Protein AF-A0A7V9KL40-F1 (afdb_monomer)

Mean predicted aligned error: 10.0 Å

Structure (mmCIF, N/CA/C/O backbone):
data_AF-A0A7V9KL40-F1
#
_entry.id   AF-A0A7V9KL40-F1
#
loop_
_atom_site.group_PDB
_atom_site.id
_atom_site.type_symbol
_atom_site.label_atom_id
_atom_site.label_alt_id
_atom_site.label_comp_id
_atom_site.label_asym_id
_atom_site.label_entity_id
_atom_site.label_seq_id
_atom_site.pdbx_PDB_ins_code
_atom_site.Cartn_x
_atom_site.Cartn_y
_atom_site.Cartn_z
_atom_site.occupancy
_atom_site.B_iso_or_equiv
_atom_site.auth_seq_id
_atom_site.auth_comp_id
_atom_site.auth_asym_id
_atom_site.auth_atom_id
_atom_site.pdbx_PDB_model_num
ATOM 1 N N . MET A 1 1 ? 14.047 -14.010 -2.680 1.00 47.34 1 MET A N 1
ATOM 2 C CA . MET A 1 1 ? 12.695 -14.527 -3.002 1.00 47.34 1 MET A CA 1
ATOM 3 C C . MET A 1 1 ? 11.793 -14.704 -1.770 1.00 47.34 1 MET A C 1
ATOM 5 O O . MET A 1 1 ? 10.602 -14.904 -1.966 1.00 47.34 1 MET A O 1
ATOM 9 N N . SER A 1 2 ? 12.294 -14.610 -0.528 1.00 54.00 2 SER A N 1
ATOM 10 C CA . SER A 1 2 ? 11.465 -14.806 0.680 1.00 54.00 2 SER A CA 1
ATOM 11 C C . SER A 1 2 ? 10.826 -13.521 1.237 1.00 54.00 2 SER A C 1
ATOM 13 O O . SER A 1 2 ? 9.726 -13.597 1.778 1.00 54.00 2 SER A O 1
ATOM 15 N N . ASP A 1 3 ? 11.447 -12.350 1.045 1.00 58.84 3 ASP A N 1
ATOM 16 C CA . ASP A 1 3 ? 10.962 -11.065 1.588 1.00 58.84 3 ASP A CA 1
ATOM 17 C C . ASP A 1 3 ? 9.598 -10.629 1.040 1.00 58.84 3 ASP A C 1
ATOM 19 O O . ASP A 1 3 ? 8.678 -10.388 1.814 1.00 58.84 3 ASP A O 1
ATOM 23 N N . GLY A 1 4 ? 9.398 -10.636 -0.283 1.00 61.25 4 GLY A N 1
ATOM 24 C CA . GLY A 1 4 ? 8.162 -10.098 -0.875 1.00 61.25 4 GLY A CA 1
ATOM 25 C C . GLY A 1 4 ? 6.879 -10.821 -0.439 1.00 61.25 4 GLY A C 1
ATOM 26 O O . GLY A 1 4 ? 5.830 -10.203 -0.277 1.00 61.25 4 GLY A O 1
ATOM 27 N N . LYS A 1 5 ? 6.953 -12.134 -0.177 1.00 70.38 5 LYS A N 1
ATOM 28 C CA . LYS A 1 5 ? 5.812 -12.914 0.339 1.00 70.38 5 LYS A CA 1
ATOM 29 C C . LYS A 1 5 ? 5.546 -12.631 1.819 1.00 70.38 5 LYS A C 1
ATOM 31 O O . LYS A 1 5 ? 4.386 -12.616 2.231 1.00 70.38 5 LYS A O 1
ATOM 36 N N . MET A 1 6 ? 6.602 -12.416 2.606 1.00 73.31 6 MET A N 1
ATOM 37 C CA . MET A 1 6 ? 6.484 -12.036 4.013 1.00 73.31 6 MET A CA 1
ATOM 38 C C . MET A 1 6 ? 5.921 -10.622 4.169 1.00 73.31 6 MET A C 1
ATOM 40 O O . MET A 1 6 ? 5.034 -10.427 4.999 1.00 73.31 6 MET A O 1
ATOM 44 N N . ASP A 1 7 ? 6.358 -9.665 3.350 1.00 70.00 7 ASP A N 1
ATOM 45 C CA . ASP A 1 7 ? 5.841 -8.293 3.370 1.00 70.00 7 ASP A CA 1
ATOM 46 C C . ASP A 1 7 ? 4.367 -8.225 2.959 1.00 70.00 7 ASP A C 1
ATOM 48 O O . ASP A 1 7 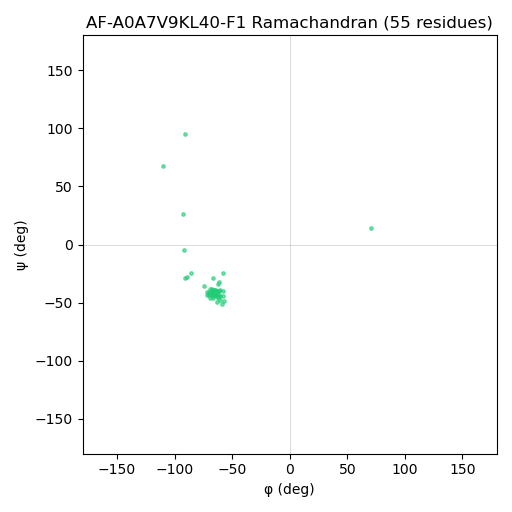? 3.570 -7.555 3.620 1.00 70.00 7 ASP A O 1
ATOM 52 N N . GLU A 1 8 ? 3.949 -8.999 1.952 1.00 72.88 8 GLU A N 1
ATOM 53 C CA . GLU A 1 8 ? 2.536 -9.073 1.570 1.00 72.88 8 GLU A CA 1
ATOM 54 C C . GLU A 1 8 ? 1.668 -9.675 2.691 1.00 72.88 8 GLU A C 1
ATOM 56 O O . GLU A 1 8 ? 0.588 -9.160 3.000 1.00 72.88 8 GLU A O 1
ATOM 61 N N . ALA A 1 9 ? 2.145 -10.737 3.350 1.00 82.31 9 ALA A N 1
ATOM 62 C CA . ALA A 1 9 ? 1.447 -11.346 4.481 1.00 82.31 9 ALA A CA 1
ATOM 63 C C . ALA A 1 9 ? 1.353 -10.388 5.681 1.00 82.31 9 ALA A C 1
ATOM 65 O O . ALA A 1 9 ? 0.294 -10.265 6.303 1.00 82.31 9 ALA A O 1
ATOM 66 N N . LYS A 1 10 ? 2.435 -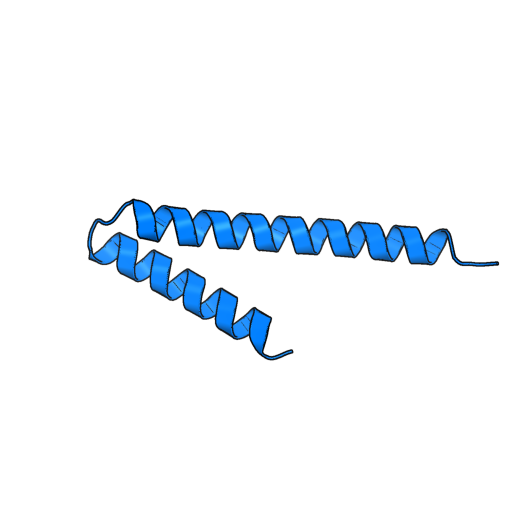9.663 5.978 1.00 79.44 10 LYS A N 1
ATOM 67 C CA . LYS A 1 10 ? 2.498 -8.661 7.049 1.00 79.44 10 LYS A CA 1
ATOM 68 C C . LYS A 1 10 ? 1.567 -7.479 6.777 1.00 79.44 10 LYS A C 1
ATOM 70 O O . LYS A 1 10 ? 0.891 -7.021 7.696 1.00 79.44 10 LYS A O 1
ATOM 75 N N . GLY A 1 11 ? 1.469 -7.043 5.521 1.00 77.38 11 GLY A N 1
ATOM 76 C CA . GLY A 1 11 ? 0.518 -6.025 5.079 1.00 77.38 11 GLY A CA 1
ATOM 77 C C . GLY A 1 11 ? -0.932 -6.454 5.303 1.00 77.38 11 GLY A C 1
ATOM 78 O O . GLY A 1 11 ? -1.703 -5.714 5.912 1.00 77.38 11 GLY A O 1
ATOM 79 N N . ARG A 1 12 ? -1.293 -7.686 4.912 1.00 80.38 12 ARG A N 1
ATOM 80 C CA . ARG A 1 12 ? -2.638 -8.242 5.164 1.00 80.38 12 ARG A CA 1
ATOM 81 C C . ARG A 1 12 ? -2.955 -8.349 6.657 1.00 80.38 12 ARG A C 1
ATOM 83 O O . ARG A 1 12 ? -4.074 -8.046 7.060 1.00 80.38 12 ARG A O 1
ATOM 90 N N . LEU A 1 13 ? -1.979 -8.742 7.477 1.00 83.19 13 LEU A N 1
ATOM 91 C CA . LEU A 1 13 ? -2.137 -8.813 8.932 1.00 83.19 13 LEU A CA 1
ATOM 92 C C . LEU A 1 13 ? -2.316 -7.428 9.571 1.00 83.19 13 LEU A C 1
ATOM 94 O O . LEU A 1 13 ? -3.188 -7.278 10.423 1.00 83.19 13 LEU A O 1
ATOM 98 N N . LYS A 1 14 ? -1.552 -6.408 9.153 1.00 77.94 14 LYS A N 1
ATOM 99 C CA . LYS A 1 14 ? -1.752 -5.017 9.608 1.00 77.94 14 LYS A CA 1
ATOM 100 C C . LYS A 1 14 ? -3.123 -4.479 9.205 1.00 77.94 14 LYS A C 1
ATOM 102 O O . LYS A 1 14 ? -3.763 -3.803 10.002 1.00 77.94 14 LYS A O 1
ATOM 107 N N . GLU A 1 15 ? -3.580 -4.787 7.994 1.00 74.31 15 GLU A N 1
ATOM 108 C CA . GLU A 1 15 ? -4.876 -4.331 7.486 1.00 74.31 15 GLU A CA 1
ATOM 109 C C . GLU A 1 15 ? -6.033 -4.972 8.270 1.00 74.31 15 GLU A C 1
ATOM 111 O O . GLU A 1 15 ? -6.916 -4.263 8.751 1.00 74.31 15 GLU A O 1
ATOM 116 N N . ALA A 1 16 ? -5.970 -6.289 8.498 1.00 81.38 16 ALA A N 1
ATOM 117 C CA . ALA A 1 16 ? -6.951 -7.017 9.302 1.00 81.38 16 ALA A CA 1
ATOM 118 C C . ALA A 1 16 ? -6.923 -6.603 10.782 1.00 81.38 16 ALA A C 1
ATOM 120 O O . ALA A 1 16 ? -7.975 -6.398 11.382 1.00 81.38 16 ALA A O 1
ATOM 121 N N . GLY A 1 17 ? -5.733 -6.434 11.366 1.00 79.62 17 GLY A N 1
ATOM 122 C CA . GLY A 1 17 ? -5.570 -5.950 12.737 1.00 79.62 17 GLY A CA 1
ATOM 123 C C . GLY A 1 17 ? -6.070 -4.515 12.911 1.00 79.62 17 GLY A C 1
ATOM 124 O O . GLY A 1 17 ? -6.745 -4.215 13.891 1.00 79.62 17 GLY A O 1
ATOM 125 N N . GLY A 1 18 ? -5.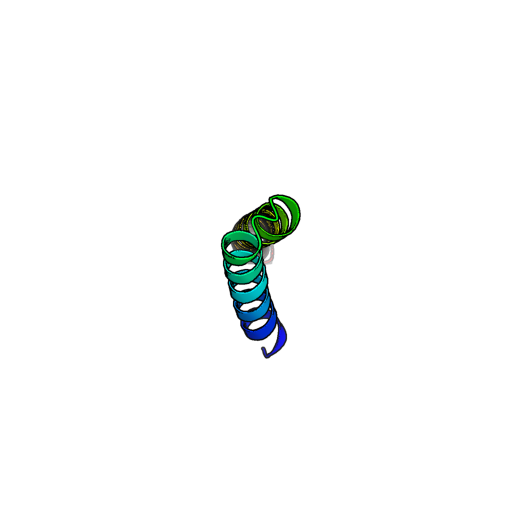816 -3.636 11.941 1.00 70.38 18 GLY A N 1
ATOM 126 C CA . GLY A 1 18 ? -6.339 -2.270 11.934 1.00 70.38 18 GLY A CA 1
ATOM 127 C C . GLY A 1 18 ? -7.864 -2.218 11.844 1.00 70.38 18 GLY A C 1
ATOM 128 O O . GLY A 1 18 ? -8.482 -1.457 12.585 1.00 70.38 18 GLY A O 1
ATOM 129 N N . ASP A 1 19 ? -8.480 -3.057 11.003 1.00 73.50 19 ASP A N 1
ATOM 130 C CA . ASP A 1 19 ? -9.945 -3.153 10.917 1.00 73.50 19 ASP A CA 1
ATOM 131 C C . ASP A 1 19 ? -10.570 -3.749 12.188 1.00 73.50 19 ASP A C 1
ATOM 133 O O . ASP A 1 19 ? -11.595 -3.251 12.648 1.00 73.50 19 ASP A O 1
ATOM 137 N N . LEU A 1 20 ? -9.936 -4.756 12.800 1.00 78.75 20 LEU A N 1
ATOM 138 C CA . LEU A 1 20 ? -10.408 -5.383 14.043 1.00 78.75 20 LEU A CA 1
ATOM 139 C C 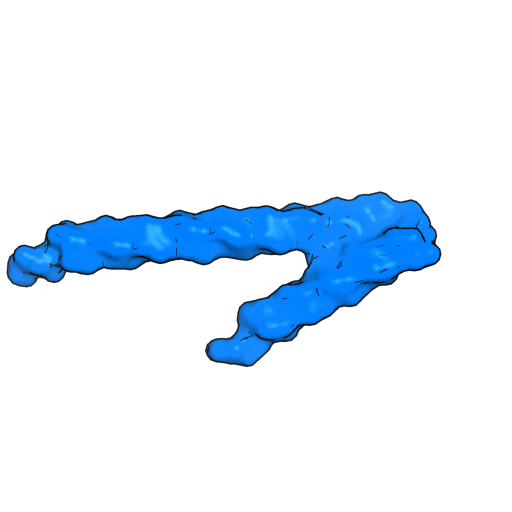. LEU A 1 20 ? -10.299 -4.464 15.263 1.00 78.75 20 LEU A C 1
ATOM 141 O O . LEU A 1 20 ? -11.180 -4.472 16.118 1.00 78.75 20 LEU A O 1
ATOM 145 N N . THR A 1 21 ? -9.224 -3.680 15.351 1.00 78.50 21 THR A N 1
ATOM 146 C CA . THR A 1 21 ? -8.949 -2.812 16.512 1.00 78.50 21 THR A CA 1
ATOM 147 C C . THR A 1 21 ? -9.532 -1.401 16.332 1.00 78.50 21 THR A C 1
ATOM 149 O O . THR A 1 21 ? -9.459 -0.579 17.240 1.00 78.50 21 THR A O 1
ATOM 152 N N . GLY A 1 22 ? -10.117 -1.097 15.163 1.00 72.06 22 GLY A N 1
ATOM 153 C CA . GLY A 1 22 ? -10.619 0.238 14.809 1.00 72.06 22 GLY A CA 1
ATOM 154 C C . GLY A 1 22 ? -9.512 1.274 14.565 1.00 72.06 22 GLY A C 1
ATOM 155 O O . GLY A 1 22 ? -9.772 2.480 14.509 1.00 72.06 22 GLY A O 1
ATOM 156 N N . ASP A 1 23 ? -8.272 0.814 14.413 1.00 72.75 23 ASP A N 1
ATOM 157 C CA . ASP A 1 23 ? -7.080 1.646 14.387 1.00 72.75 23 ASP A CA 1
ATOM 158 C C . ASP A 1 23 ? -6.759 2.068 12.946 1.00 72.75 23 ASP A C 1
ATOM 160 O O . ASP A 1 23 ? -6.138 1.352 12.150 1.00 72.75 23 ASP A O 1
ATOM 164 N N . ARG A 1 24 ? -7.234 3.265 12.579 1.00 73.88 24 ARG A N 1
ATOM 165 C CA . ARG A 1 24 ? -7.134 3.811 11.211 1.00 73.88 24 ARG A CA 1
ATOM 166 C C . ARG A 1 24 ? -5.690 3.904 10.716 1.00 73.88 24 ARG A C 1
ATOM 168 O O . ARG A 1 24 ? -5.470 3.883 9.506 1.00 73.88 24 ARG A O 1
ATOM 175 N N . LYS A 1 25 ? -4.716 4.000 11.627 1.00 75.62 25 LYS A N 1
ATOM 176 C CA . LYS A 1 25 ? -3.291 4.094 11.297 1.00 75.62 25 LYS A CA 1
ATOM 177 C C . LYS A 1 25 ? -2.758 2.782 10.710 1.00 75.62 25 LYS A C 1
ATOM 179 O O . LYS A 1 25 ? -2.151 2.810 9.643 1.00 75.62 25 LYS A O 1
ATOM 184 N N . LEU A 1 26 ? -3.085 1.646 11.335 1.00 74.94 26 LEU A N 1
ATOM 185 C CA . LEU A 1 26 ? -2.700 0.302 10.877 1.00 74.94 26 LEU A CA 1
ATOM 186 C C . LEU A 1 26 ? -3.313 -0.046 9.513 1.00 74.94 26 LEU A C 1
ATOM 188 O O . LEU A 1 26 ? -2.630 -0.581 8.637 1.00 74.94 26 LEU A O 1
ATOM 192 N N . LYS A 1 27 ? -4.579 0.332 9.301 1.00 72.81 27 LYS A N 1
ATOM 193 C CA . LYS A 1 27 ? -5.268 0.169 8.014 1.00 72.81 27 LYS A CA 1
ATOM 194 C C . LYS A 1 27 ? -4.636 1.012 6.900 1.00 72.81 27 LYS A C 1
ATOM 196 O O . LYS A 1 27 ? -4.484 0.533 5.776 1.00 72.81 27 LYS A O 1
ATOM 201 N N . ASN A 1 28 ? -4.269 2.260 7.200 1.00 77.38 28 ASN A N 1
ATOM 202 C CA . ASN A 1 28 ? -3.628 3.137 6.220 1.00 77.38 28 ASN A CA 1
ATOM 203 C C 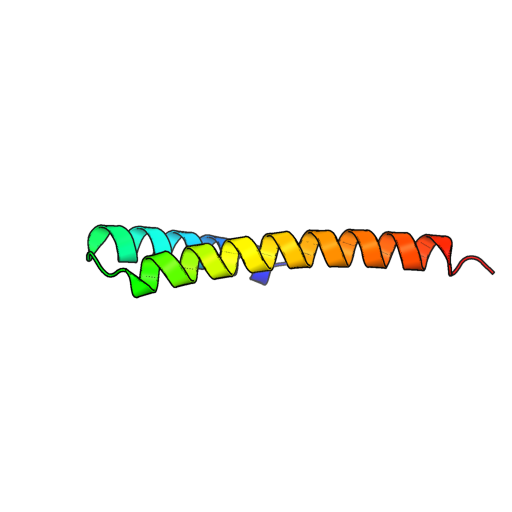. ASN A 1 28 ? -2.205 2.688 5.881 1.00 77.38 28 ASN A C 1
ATOM 205 O O . ASN A 1 28 ? -1.861 2.704 4.705 1.00 77.38 28 ASN A O 1
ATOM 209 N N . GLU A 1 29 ? -1.407 2.245 6.858 1.00 72.38 29 GLU A N 1
ATOM 210 C CA . GLU A 1 29 ? -0.077 1.677 6.592 1.00 72.38 29 GLU A CA 1
ATOM 211 C C . GLU A 1 29 ? -0.161 0.481 5.638 1.00 72.38 29 GLU A C 1
ATOM 213 O O . GLU A 1 29 ? 0.524 0.473 4.621 1.00 72.38 29 GLU A O 1
ATOM 218 N N . GLY A 1 30 ? -1.063 -0.477 5.892 1.00 74.31 30 GLY A N 1
ATOM 219 C CA . GLY A 1 30 ? -1.225 -1.644 5.016 1.00 74.31 30 GLY A CA 1
ATOM 220 C C . GLY A 1 30 ? -1.618 -1.278 3.577 1.00 74.31 30 GLY A C 1
ATOM 221 O O . GLY A 1 30 ? -1.102 -1.862 2.623 1.00 74.31 30 GLY A O 1
ATOM 222 N N . LYS A 1 31 ? -2.487 -0.273 3.395 1.00 75.00 31 LYS A N 1
ATOM 223 C CA . LYS A 1 31 ? -2.865 0.225 2.061 1.00 75.00 31 LYS A CA 1
ATOM 224 C C . LYS A 1 31 ? -1.737 0.971 1.356 1.00 75.00 31 LYS A C 1
ATOM 226 O O . LYS A 1 31 ? -1.558 0.782 0.154 1.00 75.00 31 LYS A O 1
ATOM 231 N N . VAL A 1 32 ? -1.008 1.821 2.078 1.00 79.50 32 VAL A N 1
ATOM 232 C CA . VAL A 1 32 ? 0.113 2.592 1.525 1.00 79.50 32 VAL A CA 1
ATOM 233 C C . VAL A 1 32 ? 1.249 1.658 1.125 1.00 79.50 32 VAL A C 1
ATOM 235 O O . VAL A 1 32 ? 1.755 1.795 0.015 1.00 79.50 32 VAL A O 1
ATOM 238 N N . ASP A 1 33 ? 1.586 0.662 1.947 1.00 73.12 33 ASP A N 1
ATOM 239 C CA . ASP A 1 33 ? 2.607 -0.339 1.615 1.00 73.12 33 ASP A CA 1
ATOM 240 C C . ASP A 1 33 ? 2.223 -1.121 0.350 1.00 73.12 33 ASP A C 1
ATOM 242 O O . ASP A 1 33 ? 3.031 -1.264 -0.569 1.00 73.12 33 ASP A O 1
ATOM 246 N N . ARG A 1 34 ? 0.956 -1.549 0.231 1.00 73.19 34 ARG A N 1
ATOM 247 C CA . ARG A 1 34 ? 0.470 -2.293 -0.945 1.00 73.19 34 ARG A CA 1
ATOM 248 C C . ARG A 1 34 ? 0.467 -1.440 -2.224 1.00 73.19 34 ARG A C 1
ATOM 250 O O . ARG A 1 34 ? 0.814 -1.929 -3.303 1.00 73.19 34 ARG A O 1
ATOM 257 N N . ALA A 1 35 ? 0.089 -0.166 -2.106 1.00 78.50 35 ALA A N 1
ATOM 258 C CA . ALA A 1 35 ? 0.119 0.788 -3.213 1.00 78.50 35 ALA A CA 1
ATOM 259 C C . ALA A 1 35 ? 1.557 1.096 -3.651 1.00 78.50 35 ALA A C 1
ATOM 261 O O . ALA A 1 35 ? 1.855 1.070 -4.843 1.00 78.50 35 ALA A O 1
ATOM 262 N N . THR A 1 36 ? 2.455 1.324 -2.694 1.00 77.38 36 THR A N 1
ATOM 263 C CA . THR A 1 36 ? 3.865 1.633 -2.962 1.00 77.38 36 THR A CA 1
ATOM 264 C C . THR A 1 36 ? 4.581 0.435 -3.580 1.00 77.38 36 THR A C 1
ATOM 266 O O . THR A 1 36 ? 5.310 0.616 -4.551 1.00 77.38 36 THR A O 1
ATOM 269 N N . GLY A 1 37 ? 4.313 -0.787 -3.103 1.00 76.75 37 GLY A N 1
ATOM 270 C CA . GLY A 1 37 ? 4.825 -2.021 -3.710 1.00 76.75 37 GLY A CA 1
ATOM 271 C C . GLY A 1 37 ? 4.386 -2.177 -5.167 1.00 76.75 37 GLY A C 1
ATOM 272 O O . GLY A 1 37 ? 5.225 -2.272 -6.053 1.00 76.75 37 GLY A O 1
ATOM 273 N N . SER A 1 38 ? 3.081 -2.047 -5.438 1.00 76.25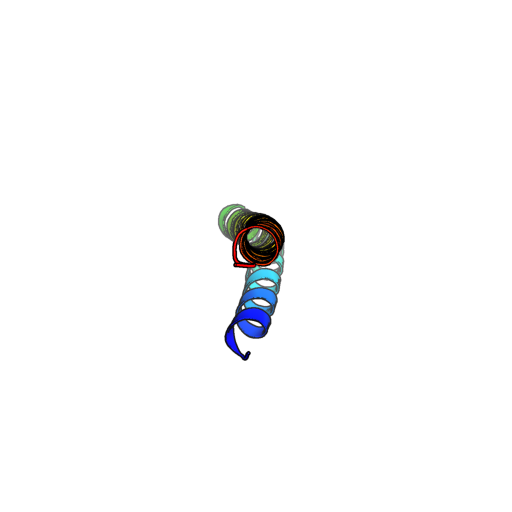 38 SER A N 1
ATOM 274 C CA . SER A 1 38 ? 2.536 -2.172 -6.803 1.00 76.25 38 SER A CA 1
ATOM 275 C C . SER A 1 38 ? 3.078 -1.115 -7.775 1.00 76.25 38 SER A C 1
ATOM 277 O O . SER A 1 38 ? 3.216 -1.373 -8.971 1.00 76.25 38 SER A O 1
ATOM 279 N N . VAL A 1 39 ? 3.342 0.101 -7.285 1.00 79.19 39 VAL A N 1
ATOM 280 C CA . VAL A 1 39 ? 3.944 1.178 -8.085 1.00 79.19 39 VAL A CA 1
ATOM 281 C C . VAL A 1 39 ? 5.416 0.888 -8.350 1.00 79.19 39 VAL A C 1
ATOM 283 O O . VAL A 1 39 ? 5.862 1.056 -9.482 1.00 79.19 39 VAL A O 1
ATOM 286 N N . LYS A 1 40 ? 6.155 0.432 -7.335 1.00 76.12 40 LYS A N 1
ATOM 287 C CA . LYS A 1 40 ? 7.574 0.107 -7.464 1.00 76.12 40 LYS A CA 1
ATOM 288 C C . LYS A 1 40 ? 7.796 -1.050 -8.436 1.00 76.12 40 LYS A C 1
ATOM 290 O O . LYS A 1 40 ? 8.595 -0.886 -9.345 1.00 76.12 40 LYS A O 1
ATOM 295 N N . ASP A 1 41 ? 6.998 -2.115 -8.347 1.00 77.12 41 ASP A N 1
ATOM 296 C CA . ASP A 1 41 ? 7.046 -3.242 -9.290 1.00 77.12 41 ASP A CA 1
ATOM 297 C C . ASP A 1 41 ? 6.803 -2.789 -10.738 1.00 77.12 41 ASP A C 1
ATOM 299 O O . ASP A 1 41 ? 7.533 -3.173 -11.645 1.00 77.12 41 ASP A O 1
ATOM 303 N N . LYS A 1 42 ? 5.812 -1.914 -10.973 1.00 80.62 42 LYS A N 1
ATOM 304 C CA . LYS A 1 42 ? 5.533 -1.378 -12.319 1.00 80.62 42 LYS A CA 1
ATOM 305 C C . LYS A 1 42 ? 6.650 -0.476 -12.839 1.00 80.62 42 LYS A C 1
ATOM 307 O O . LYS A 1 42 ? 6.914 -0.478 -14.038 1.00 80.62 42 LYS A O 1
ATOM 312 N N . VAL A 1 43 ? 7.250 0.336 -11.972 1.00 82.81 43 VAL A N 1
ATOM 313 C CA . VAL A 1 43 ? 8.359 1.221 -12.348 1.00 82.81 43 VAL A CA 1
ATOM 314 C C . VAL A 1 43 ? 9.613 0.409 -12.645 1.00 82.81 43 VAL A C 1
ATOM 316 O O . VAL A 1 43 ? 10.252 0.684 -13.657 1.00 82.81 43 VAL A O 1
ATOM 319 N N . ASP A 1 44 ? 9.931 -0.594 -11.826 1.00 80.94 44 ASP A N 1
ATOM 320 C CA . ASP A 1 44 ? 11.055 -1.502 -12.063 1.00 80.94 44 ASP A CA 1
ATOM 321 C C . ASP A 1 44 ? 10.853 -2.292 -13.369 1.00 80.94 44 ASP A C 1
ATOM 323 O O . ASP A 1 44 ? 11.736 -2.261 -14.218 1.00 80.94 44 ASP A O 1
ATOM 327 N N . ASP A 1 45 ? 9.663 -2.851 -13.634 1.00 82.25 45 ASP A N 1
ATOM 328 C CA . ASP A 1 45 ? 9.359 -3.546 -14.903 1.00 82.25 45 ASP A CA 1
ATOM 329 C C . ASP A 1 45 ? 9.551 -2.644 -16.139 1.00 82.25 45 ASP A C 1
ATOM 331 O O . ASP A 1 45 ? 10.039 -3.073 -17.192 1.00 82.25 45 ASP A O 1
ATOM 335 N N . VAL A 1 46 ? 9.146 -1.372 -16.042 1.00 83.69 46 VAL A N 1
ATOM 336 C CA . VAL A 1 46 ? 9.315 -0.392 -17.127 1.00 83.69 46 VAL A CA 1
ATOM 337 C C . VAL A 1 46 ? 10.782 0.011 -17.273 1.00 83.69 46 VAL A C 1
ATOM 339 O O . VAL A 1 46 ? 11.270 0.118 -18.399 1.00 83.69 46 VAL A O 1
ATOM 342 N N . ALA A 1 47 ? 11.492 0.214 -16.163 1.00 82.69 47 ALA A N 1
ATOM 343 C CA . ALA A 1 47 ? 12.907 0.558 -16.157 1.00 82.69 47 ALA A CA 1
ATOM 344 C C . ALA A 1 47 ? 13.774 -0.587 -16.703 1.00 82.69 47 ALA A C 1
ATOM 346 O O . ALA A 1 47 ? 14.687 -0.327 -17.488 1.00 82.69 47 ALA A O 1
ATOM 347 N N . ASP A 1 48 ? 13.466 -1.839 -16.364 1.00 80.25 48 ASP A N 1
ATOM 348 C CA . ASP A 1 48 ? 14.148 -3.023 -16.889 1.00 80.25 48 ASP A CA 1
ATOM 349 C C . ASP A 1 48 ? 13.876 -3.211 -18.381 1.00 80.25 48 ASP A C 1
ATOM 351 O O . ASP A 1 48 ? 14.811 -3.445 -19.150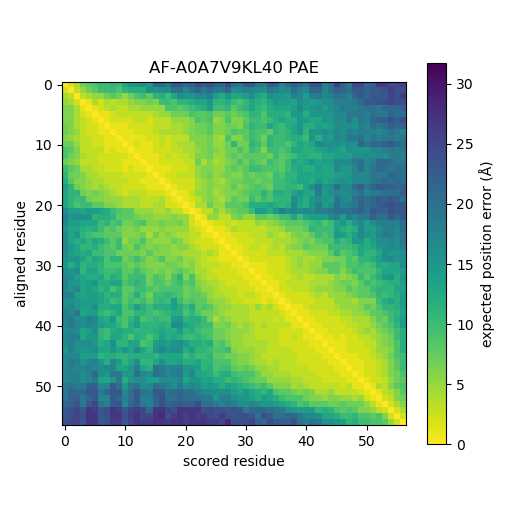 1.00 80.25 48 ASP A O 1
ATOM 355 N N . LYS A 1 49 ? 12.633 -3.009 -18.843 1.00 79.94 49 LYS A N 1
ATOM 356 C CA . LYS A 1 49 ? 12.345 -2.991 -20.286 1.00 79.94 49 LYS A CA 1
ATOM 357 C C . LYS A 1 49 ? 13.098 -1.880 -21.006 1.00 79.94 49 LYS A C 1
ATOM 359 O O . LYS A 1 49 ? 13.653 -2.135 -22.071 1.00 79.94 49 LYS A O 1
ATOM 364 N N . ALA A 1 50 ? 13.143 -0.676 -20.436 1.00 79.81 50 ALA A N 1
ATOM 365 C CA . ALA A 1 50 ? 13.868 0.457 -21.002 1.00 79.81 50 ALA A CA 1
ATOM 366 C C . ALA A 1 50 ? 15.3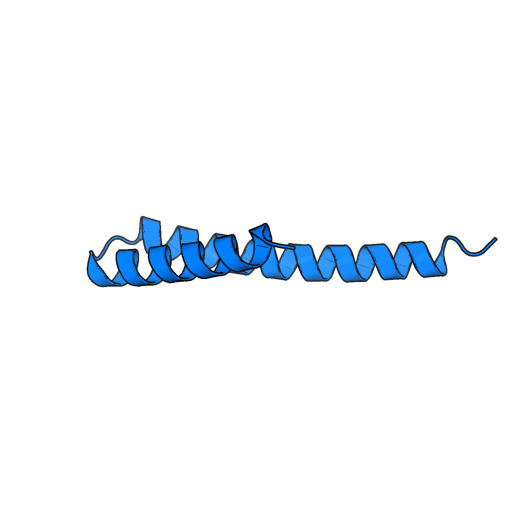79 0.182 -21.080 1.00 79.81 50 ALA A C 1
ATOM 368 O O . ALA A 1 50 ? 15.991 0.405 -22.120 1.00 79.81 50 ALA A O 1
ATOM 369 N N . LYS A 1 51 ? 15.984 -0.377 -20.027 1.00 75.56 51 LYS A N 1
ATOM 370 C CA . LYS A 1 51 ? 17.394 -0.794 -20.045 1.00 75.56 51 LYS A CA 1
ATOM 371 C C . LYS A 1 51 ? 17.654 -1.927 -21.035 1.00 75.56 51 LYS A C 1
ATOM 373 O O . LYS A 1 51 ? 18.666 -1.890 -21.722 1.00 75.56 51 LYS A O 1
ATOM 378 N N . GLY A 1 52 ? 16.744 -2.892 -21.159 1.00 71.75 52 GLY A N 1
ATOM 379 C CA . GLY A 1 52 ? 16.861 -3.994 -22.117 1.00 71.75 52 GLY A CA 1
ATOM 380 C C . GLY A 1 52 ? 16.782 -3.557 -23.585 1.00 71.75 52 GLY A C 1
ATOM 381 O O . GLY A 1 52 ? 17.383 -4.206 -24.438 1.00 71.75 52 GLY A O 1
ATOM 382 N N . VAL A 1 53 ? 16.078 -2.457 -23.887 1.00 69.81 53 VAL A N 1
ATOM 383 C CA . VAL A 1 53 ? 16.038 -1.876 -25.244 1.00 69.81 53 VAL A CA 1
ATOM 384 C C . VAL A 1 53 ? 17.149 -0.855 -25.502 1.00 69.81 53 VAL A C 1
ATOM 386 O O . VAL A 1 53 ? 17.558 -0.708 -26.646 1.00 69.81 53 VAL A O 1
ATOM 389 N N . VAL A 1 54 ? 17.648 -0.170 -24.466 1.00 71.50 54 VAL A N 1
ATOM 390 C CA . VAL A 1 54 ? 18.736 0.823 -24.573 1.00 71.50 54 VAL A CA 1
ATOM 391 C C . VAL A 1 54 ? 20.127 0.178 -24.492 1.00 71.50 54 VAL A C 1
ATOM 393 O O . VAL A 1 54 ? 21.082 0.732 -25.015 1.00 71.50 54 VAL A O 1
ATOM 396 N N . GLY A 1 55 ? 20.265 -0.995 -23.870 1.00 60.03 55 GLY A N 1
ATOM 397 C CA . GLY A 1 55 ? 21.549 -1.672 -23.647 1.00 60.03 55 GLY A CA 1
ATOM 398 C C . GLY A 1 55 ? 21.953 -2.686 -24.717 1.00 60.03 55 GLY A C 1
ATOM 399 O O . GLY A 1 55 ? 22.643 -3.648 -24.390 1.00 60.03 55 GLY A O 1
ATOM 400 N N . LYS A 1 56 ? 21.488 -2.536 -25.960 1.00 48.97 56 LYS A N 1
ATOM 401 C CA . LYS A 1 56 ? 21.798 -3.464 -27.053 1.00 48.97 56 LYS A CA 1
ATOM 402 C C . LYS A 1 56 ? 22.727 -2.804 -28.080 1.00 48.97 56 LYS A C 1
ATOM 404 O O . LYS A 1 56 ? 22.310 -2.569 -29.209 1.00 48.97 56 LYS A O 1
ATOM 409 N N . ASP A 1 57 ? 23.960 -2.546 -27.649 1.00 51.78 57 ASP A N 1
ATOM 410 C CA . ASP A 1 57 ? 25.158 -2.325 -28.476 1.00 51.78 57 ASP A CA 1
ATOM 411 C C . ASP A 1 57 ? 26.263 -3.282 -28.006 1.00 51.78 57 ASP A C 1
ATOM 413 O O . ASP A 1 57 ? 26.471 -3.379 -26.771 1.00 51.78 57 ASP A O 1
#

Nearest PDB structures (foldseek):
  8ftm-assembly2_B  TM=5.089E-01  e=8.198E+00  Thermochaetoides thermophila DSM 1495

Foldseek 3Di:
DPPVVVLLVVLVVLLVVCVVVVPVVSNVVSVVSVVVVVVVVVVVVVVVVVCVVVVDD

Sequence (57 aa):
MSDGKMDEAKGRLKEAGGDLTGDRKLKNEGKVDRATGSVKDKVDDVADKAKGVVGKD

pLDDT: mean 73.96, std 8.3, range [47.34, 83.69]

Radius of gyration: 16.01 Å; Cα contacts (8 Å, |Δi|>4): 28; chains: 1; bounding box: 36×19×45 Å

Secondary structure (DSSP, 8-state):
--HHHHHHHHHHHHHHHHHHHT-HHHHHHHHHHHHHHHHHHHHHHHHHHHHHH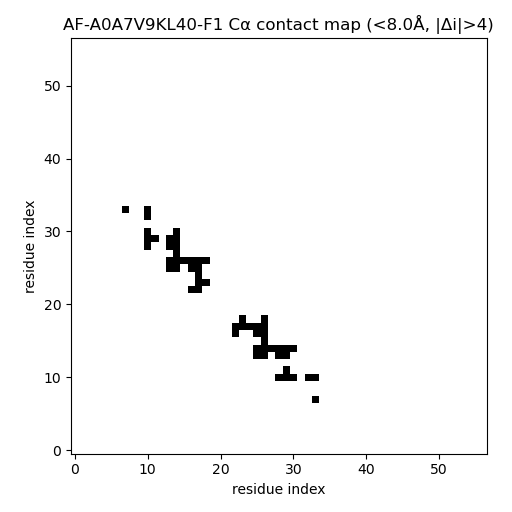H---

Solvent-accessible surface area (backbone atoms only — not comparable to full-atom values): 3138 Å² total; per-residue (Å²): 133,66,62,69,62,51,53,54,50,51,29,52,49,35,29,52,49,11,64,74,69,70,36,66,65,39,32,48,50,22,51,49,52,53,52,52,49,57,49,48,54,53,49,49,56,50,50,51,53,51,48,64,68,70,66,77,125